Protein AF-A0A4Q6B0Q0-F1 (afdb_monomer)

Secondary structure (DSSP, 8-state):
---PEEEEEGGGTEEEEE-HHHHHHHHHHHHHSPPPTT-TTHHHHHHHHHHHS-HHHHTTSEEEE------

Mean predicted aligned error: 5.38 Å

Structure (mmCIF, N/CA/C/O backbone):
data_AF-A0A4Q6B0Q0-F1
#
_entry.id   AF-A0A4Q6B0Q0-F1
#
loop_
_atom_site.group_PDB
_atom_site.id
_atom_site.type_symbol
_atom_site.la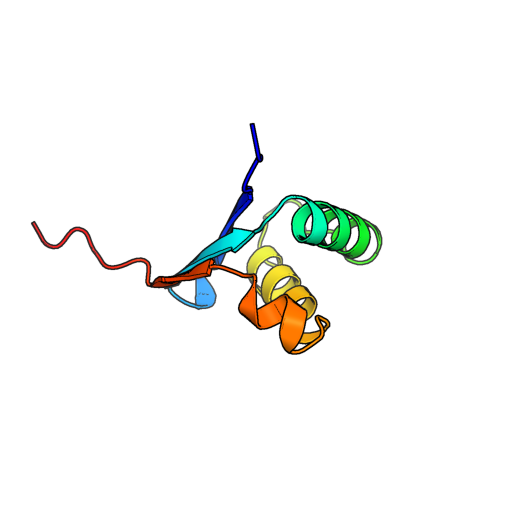bel_atom_id
_atom_site.label_alt_id
_atom_site.label_comp_id
_atom_site.label_asym_id
_atom_site.label_entity_id
_atom_site.label_seq_id
_atom_site.pdbx_PDB_ins_code
_atom_site.Cartn_x
_atom_site.Cartn_y
_atom_site.Cartn_z
_atom_site.occupancy
_atom_site.B_iso_or_equiv
_atom_site.auth_seq_id
_atom_site.auth_comp_id
_atom_site.auth_asym_id
_atom_site.auth_atom_id
_atom_site.pdbx_PDB_model_num
ATOM 1 N N . MET A 1 1 ? 3.618 -9.359 19.877 1.00 46.75 1 MET A N 1
ATOM 2 C CA . MET A 1 1 ? 4.463 -8.449 19.081 1.00 46.75 1 MET A CA 1
ATOM 3 C C . MET A 1 1 ? 3.733 -8.268 17.773 1.00 46.75 1 MET A C 1
ATOM 5 O O . MET A 1 1 ? 3.793 -9.170 16.952 1.00 46.75 1 MET A O 1
ATOM 9 N N . GLU A 1 2 ? 2.957 -7.196 17.656 1.00 53.97 2 GLU A N 1
ATOM 10 C CA . GLU A 1 2 ? 2.360 -6.789 16.379 1.00 53.97 2 GLU A CA 1
ATOM 11 C C . GLU A 1 2 ? 3.521 -6.379 15.469 1.00 53.97 2 GLU A C 1
ATOM 13 O O . GLU A 1 2 ? 4.357 -5.556 15.860 1.00 53.97 2 GLU A O 1
ATOM 18 N N . LYS A 1 3 ? 3.675 -7.061 14.334 1.00 57.78 3 LYS A N 1
ATOM 19 C CA . LYS A 1 3 ? 4.772 -6.802 13.402 1.00 57.78 3 LYS A CA 1
ATOM 20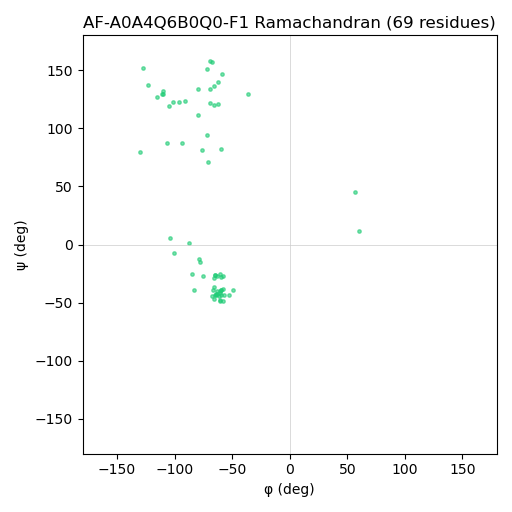 C C . LYS A 1 3 ? 4.252 -5.826 12.365 1.00 57.78 3 LYS A C 1
ATOM 22 O O . LYS A 1 3 ? 3.795 -6.217 11.298 1.00 57.78 3 LYS A O 1
ATOM 27 N N . ASN A 1 4 ? 4.361 -4.540 12.676 1.00 78.25 4 ASN A N 1
ATOM 28 C CA . ASN A 1 4 ? 4.061 -3.522 11.684 1.00 78.25 4 ASN A CA 1
ATOM 29 C C . ASN A 1 4 ? 5.149 -3.546 10.602 1.00 78.25 4 ASN A C 1
ATOM 31 O O . ASN A 1 4 ? 6.337 -3.397 10.906 1.00 78.25 4 ASN A O 1
ATOM 35 N N . LEU A 1 5 ? 4.756 -3.765 9.347 1.00 90.00 5 LEU A N 1
ATOM 36 C CA . LEU A 1 5 ? 5.671 -3.664 8.214 1.00 90.00 5 LEU A CA 1
ATOM 37 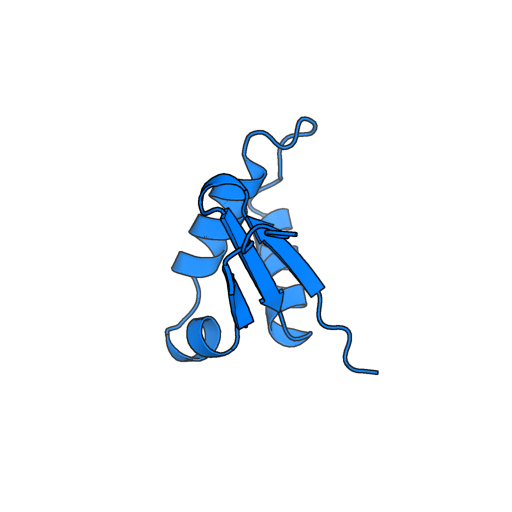C C . LEU A 1 5 ? 5.834 -2.194 7.856 1.00 90.00 5 LEU A C 1
ATOM 39 O O . LEU A 1 5 ? 4.849 -1.473 7.711 1.00 90.00 5 LEU A O 1
ATOM 43 N N . ILE A 1 6 ? 7.078 -1.773 7.658 1.00 90.75 6 ILE A N 1
ATOM 44 C CA . ILE A 1 6 ? 7.384 -0.437 7.165 1.00 90.75 6 ILE A CA 1
ATOM 45 C C . ILE A 1 6 ? 7.726 -0.520 5.678 1.00 90.75 6 ILE A C 1
ATOM 47 O O . ILE A 1 6 ? 8.641 -1.243 5.284 1.00 90.75 6 ILE A O 1
ATOM 51 N N . LEU A 1 7 ? 6.981 0.218 4.859 1.00 89.81 7 LEU A N 1
ATOM 52 C CA . LEU A 1 7 ? 7.214 0.381 3.428 1.00 89.81 7 LEU A CA 1
ATOM 53 C C . LEU A 1 7 ? 7.684 1.798 3.140 1.00 89.81 7 LEU A C 1
ATOM 55 O O . LEU A 1 7 ? 7.048 2.761 3.551 1.00 89.81 7 LEU A O 1
ATOM 59 N N . SER A 1 8 ? 8.749 1.927 2.363 1.00 89.94 8 SER A N 1
ATOM 60 C CA . SER A 1 8 ? 9.161 3.217 1.818 1.00 89.94 8 SER A CA 1
ATOM 61 C C . SER A 1 8 ? 8.605 3.368 0.406 1.00 89.94 8 SER A C 1
ATOM 63 O O . SER A 1 8 ? 8.885 2.540 -0.461 1.00 89.94 8 SER A O 1
ATOM 65 N N . VAL A 1 9 ? 7.832 4.427 0.183 1.00 90.75 9 VAL A N 1
ATOM 66 C CA . VAL A 1 9 ? 7.298 4.825 -1.123 1.00 90.75 9 VAL A CA 1
ATOM 67 C C . VAL A 1 9 ? 8.080 6.061 -1.564 1.00 90.75 9 VAL A C 1
ATOM 69 O O . VAL A 1 9 ? 7.730 7.201 -1.246 1.00 90.75 9 VAL A O 1
ATOM 72 N N . GLN A 1 10 ? 9.212 5.817 -2.230 1.00 89.38 10 GLN A N 1
ATOM 73 C CA . GLN A 1 10 ? 10.181 6.838 -2.633 1.00 89.38 10 GLN A CA 1
ATOM 74 C C . GLN A 1 10 ? 9.562 7.891 -3.551 1.00 89.38 10 GLN A C 1
ATOM 76 O O . GLN A 1 10 ? 9.831 9.079 -3.396 1.00 89.38 10 GLN A O 1
ATOM 81 N N . SER A 1 11 ? 8.686 7.467 -4.459 1.00 89.31 11 SER A N 1
ATOM 82 C CA . SER A 1 11 ? 7.975 8.346 -5.394 1.00 89.31 11 SER A CA 1
ATOM 83 C C . SER A 1 11 ? 7.107 9.407 -4.705 1.00 89.31 11 SER A C 1
ATOM 85 O O . SER A 1 11 ? 6.915 10.490 -5.254 1.00 89.31 11 SER A O 1
ATOM 87 N N . LEU A 1 12 ? 6.616 9.121 -3.494 1.00 88.12 12 LEU A N 1
ATOM 88 C CA . LEU A 1 12 ? 5.808 10.040 -2.686 1.00 88.12 12 LEU A CA 1
ATOM 89 C C . LEU A 1 12 ? 6.615 10.743 -1.585 1.00 88.12 12 LEU A C 1
ATOM 91 O O . LEU A 1 12 ? 6.081 11.633 -0.910 1.00 88.12 12 LEU A O 1
ATOM 95 N N . GLY A 1 13 ? 7.877 10.339 -1.393 1.00 90.75 13 GLY A N 1
ATOM 96 C CA . GLY A 1 13 ? 8.674 10.725 -0.233 1.00 90.75 13 GLY A CA 1
ATOM 97 C C . GLY A 1 13 ? 7.966 10.339 1.064 1.00 90.75 13 GLY A C 1
ATOM 98 O O . GLY A 1 13 ? 7.832 11.171 1.960 1.00 90.75 13 GLY A O 1
ATOM 99 N N . GLU A 1 14 ? 7.426 9.121 1.127 1.00 92.56 14 GLU A N 1
ATOM 100 C CA . GLU A 1 14 ? 6.623 8.648 2.254 1.00 92.56 14 GLU A CA 1
ATOM 101 C C . GLU A 1 14 ? 7.124 7.321 2.814 1.00 92.56 14 GLU A C 1
ATOM 103 O O . GLU A 1 14 ? 7.677 6.473 2.113 1.00 92.56 14 GLU A O 1
ATOM 108 N N . VAL A 1 15 ? 6.861 7.139 4.102 1.00 92.12 15 VAL A N 1
ATOM 109 C CA . VAL A 1 15 ? 6.987 5.882 4.822 1.00 92.12 15 VAL A CA 1
ATOM 110 C C . VAL A 1 15 ? 5.597 5.473 5.284 1.00 92.12 15 VAL A C 1
ATOM 112 O O . VAL A 1 15 ? 4.876 6.259 5.900 1.00 92.12 15 VAL A O 1
ATOM 115 N N . TRP A 1 16 ? 5.202 4.255 4.951 1.00 93.44 16 TRP A N 1
ATOM 116 C CA . TRP A 1 16 ? 3.915 3.672 5.289 1.00 93.44 16 TRP A CA 1
ATOM 117 C C . TRP A 1 16 ? 4.112 2.565 6.317 1.00 93.44 16 TRP A C 1
ATOM 119 O O . TRP A 1 16 ? 4.928 1.666 6.130 1.00 93.44 16 TRP A O 1
ATOM 129 N N . GLU A 1 17 ? 3.342 2.616 7.392 1.00 93.31 17 GLU A N 1
ATOM 130 C CA . GLU A 1 17 ? 3.310 1.609 8.447 1.00 93.31 17 GLU A CA 1
ATOM 131 C C . GLU A 1 17 ? 2.036 0.777 8.301 1.00 93.31 17 GLU A C 1
ATOM 133 O O . GLU A 1 17 ? 0.926 1.313 8.346 1.00 93.31 17 GLU A O 1
ATOM 138 N N . LEU A 1 18 ? 2.194 -0.529 8.090 1.00 93.12 18 LEU A N 1
ATOM 139 C CA . LEU A 1 18 ? 1.097 -1.454 7.830 1.00 93.12 18 LEU A CA 1
ATOM 140 C C . LEU A 1 18 ? 0.914 -2.397 9.023 1.00 93.12 18 LEU A C 1
ATOM 142 O O . LEU A 1 18 ? 1.889 -3.043 9.411 1.00 93.12 18 LEU A O 1
ATOM 146 N N . PRO A 1 19 ? -0.308 -2.551 9.559 1.00 92.94 19 PRO A N 1
ATOM 147 C CA . PRO A 1 19 ? -0.622 -3.611 10.513 1.00 92.94 19 PRO A CA 1
ATOM 148 C C . PRO A 1 19 ? -0.610 -4.992 9.837 1.00 92.94 19 PRO A C 1
ATOM 150 O O . PRO A 1 19 ? -0.831 -5.093 8.629 1.00 92.94 19 PRO A O 1
ATOM 153 N N . ASP A 1 20 ? -0.432 -6.059 10.623 1.00 90.00 20 ASP A N 1
ATOM 154 C CA . ASP A 1 20 ? -0.293 -7.448 10.146 1.00 90.00 20 ASP A CA 1
ATOM 155 C C . ASP A 1 20 ? -1.380 -7.885 9.128 1.00 90.00 20 ASP A C 1
ATOM 157 O O . ASP A 1 20 ? -1.072 -8.541 8.135 1.00 90.00 20 ASP A O 1
ATOM 161 N N . ASP A 1 21 ? -2.644 -7.480 9.314 1.00 89.94 21 ASP A N 1
ATOM 162 C CA . ASP A 1 21 ? -3.744 -7.771 8.371 1.00 89.94 21 ASP A CA 1
ATOM 163 C C . ASP A 1 21 ? -3.487 -7.199 6.963 1.00 89.94 21 ASP A C 1
ATOM 165 O O . ASP A 1 21 ? -3.650 -7.890 5.954 1.00 89.94 21 ASP A O 1
ATOM 169 N N . LEU A 1 22 ? -3.006 -5.956 6.886 1.00 92.62 22 LEU A N 1
ATOM 170 C CA . LEU A 1 22 ? -2.696 -5.301 5.615 1.00 92.62 22 LEU A CA 1
ATOM 171 C C . LEU A 1 22 ? -1.396 -5.820 5.002 1.00 92.62 22 LEU A C 1
ATOM 173 O O . LEU A 1 22 ? -1.271 -5.839 3.777 1.00 92.62 22 LEU A O 1
ATOM 177 N N . VAL A 1 23 ? -0.461 -6.300 5.825 1.00 91.44 23 VAL A N 1
ATOM 178 C CA . VAL A 1 23 ? 0.747 -6.989 5.348 1.00 91.44 23 VAL A CA 1
ATOM 179 C C . VAL A 1 23 ? 0.373 -8.239 4.560 1.00 91.44 23 VAL A C 1
ATOM 181 O O . VAL A 1 23 ? 0.824 -8.396 3.427 1.00 91.44 23 VAL A O 1
ATOM 184 N N . LEU A 1 24 ? -0.519 -9.076 5.099 1.00 91.25 24 LEU A N 1
ATOM 185 C CA . LEU A 1 24 ? -0.984 -10.284 4.408 1.00 91.25 24 LEU A CA 1
ATOM 186 C C . LEU A 1 24 ? -1.655 -9.952 3.067 1.00 91.25 24 LEU A C 1
ATOM 188 O O . LEU A 1 24 ? -1.433 -10.637 2.066 1.00 91.25 24 LEU A O 1
ATOM 192 N N . LYS A 1 25 ? -2.439 -8.867 3.016 1.00 92.31 25 LYS A N 1
ATOM 193 C CA . LYS A 1 25 ? -3.059 -8.396 1.767 1.00 92.31 25 LYS A CA 1
ATOM 194 C C . LYS A 1 25 ? -2.034 -7.903 0.755 1.00 92.31 25 LYS A C 1
ATOM 196 O O . LYS A 1 25 ? -2.183 -8.174 -0.435 1.00 92.31 25 LYS A O 1
ATOM 201 N N . LEU A 1 26 ? -0.996 -7.204 1.204 1.00 92.62 26 LEU A N 1
ATOM 202 C CA . LEU A 1 26 ? 0.088 -6.760 0.334 1.00 92.62 26 LEU A CA 1
ATOM 203 C C . LEU A 1 26 ? 0.868 -7.943 -0.248 1.00 92.62 26 LEU A C 1
ATOM 205 O O . LEU A 1 26 ? 1.171 -7.943 -1.439 1.00 92.62 26 LEU A O 1
ATOM 209 N N . GLU A 1 27 ? 1.181 -8.960 0.555 1.00 91.56 27 GLU A N 1
ATOM 210 C CA . GLU A 1 27 ? 1.864 -10.168 0.072 1.00 91.56 27 GLU A CA 1
ATOM 211 C C . GLU A 1 27 ? 1.015 -10.928 -0.958 1.00 91.56 27 GLU A C 1
ATOM 213 O O . GLU A 1 27 ? 1.515 -11.327 -2.018 1.00 91.56 27 GLU A O 1
ATOM 218 N N . ALA A 1 28 ? -0.291 -11.052 -0.707 1.00 92.06 28 ALA A N 1
ATOM 219 C CA . ALA A 1 28 ? -1.229 -11.615 -1.674 1.00 92.06 28 ALA A CA 1
ATOM 220 C C . ALA A 1 28 ? -1.270 -10.792 -2.975 1.00 92.06 28 ALA A C 1
ATOM 222 O O . ALA A 1 28 ? -1.235 -11.357 -4.069 1.00 92.06 28 ALA A O 1
ATOM 223 N N . TYR A 1 29 ? -1.265 -9.459 -2.875 1.00 92.38 29 TYR A N 1
ATOM 224 C CA . TYR A 1 29 ? -1.244 -8.572 -4.039 1.00 92.38 29 TYR A CA 1
ATOM 225 C C . TYR A 1 29 ? 0.045 -8.713 -4.860 1.00 92.38 29 TYR A C 1
ATOM 227 O O . TYR A 1 29 ? -0.019 -8.817 -6.086 1.00 92.38 29 TYR A O 1
ATOM 235 N N . LYS A 1 30 ? 1.207 -8.791 -4.196 1.00 91.25 30 LYS A N 1
ATOM 236 C CA . LYS A 1 30 ? 2.521 -8.998 -4.835 1.00 91.25 30 LYS A CA 1
ATOM 237 C C . LYS A 1 30 ? 2.646 -10.360 -5.517 1.00 91.25 30 LYS A C 1
ATOM 239 O O . LYS A 1 30 ? 3.388 -10.488 -6.484 1.00 91.25 30 LYS A O 1
ATOM 244 N N . THR A 1 31 ? 1.899 -11.363 -5.056 1.00 91.19 31 THR A N 1
ATOM 245 C CA . THR A 1 31 ? 1.832 -12.674 -5.721 1.00 91.19 31 THR A CA 1
ATOM 246 C C . THR A 1 31 ? 1.170 -12.571 -7.101 1.00 91.19 31 THR A C 1
ATOM 248 O O . THR A 1 31 ? 1.597 -13.245 -8.035 1.00 91.19 31 THR A O 1
ATOM 251 N N . GLY A 1 32 ? 0.156 -11.709 -7.252 1.00 89.31 32 GLY A N 1
ATOM 252 C CA . GLY A 1 32 ? -0.479 -11.415 -8.545 1.00 89.31 32 GLY A CA 1
ATOM 253 C C . GLY A 1 32 ? 0.239 -10.338 -9.368 1.00 89.31 32 GLY A C 1
ATOM 254 O O . GLY A 1 32 ? 0.143 -10.342 -10.591 1.00 89.31 32 GLY A O 1
ATOM 255 N N . ASN A 1 33 ? 0.974 -9.443 -8.704 1.00 90.94 33 ASN A N 1
ATOM 256 C CA . ASN A 1 33 ? 1.678 -8.308 -9.300 1.00 90.94 33 ASN A CA 1
ATOM 257 C C . ASN A 1 33 ? 3.136 -8.289 -8.810 1.00 90.94 33 ASN A C 1
ATOM 259 O O . ASN A 1 33 ? 3.459 -7.556 -7.868 1.00 90.94 33 ASN A O 1
ATOM 263 N N . PRO A 1 34 ? 4.018 -9.122 -9.388 1.00 88.75 34 PRO A N 1
ATOM 264 C CA . PRO A 1 34 ? 5.382 -9.253 -8.901 1.00 88.75 34 PRO A CA 1
ATOM 265 C C . PRO A 1 34 ? 6.178 -7.957 -9.094 1.00 88.75 34 PRO A C 1
ATOM 267 O O . PRO A 1 34 ? 6.150 -7.327 -10.155 1.00 88.75 34 PRO A O 1
ATOM 270 N N . ILE A 1 35 ? 6.931 -7.584 -8.057 1.00 89.00 35 ILE A N 1
ATOM 271 C CA . ILE A 1 35 ? 7.914 -6.502 -8.139 1.00 89.00 35 ILE A CA 1
ATOM 272 C C . ILE A 1 35 ? 9.073 -6.971 -9.025 1.00 89.00 35 ILE A C 1
ATOM 274 O O . ILE A 1 35 ? 9.567 -8.091 -8.883 1.00 89.00 35 ILE A O 1
ATOM 278 N N . ALA A 1 36 ? 9.487 -6.114 -9.954 1.00 89.31 36 ALA A N 1
ATOM 279 C CA . ALA A 1 36 ? 10.628 -6.335 -10.825 1.00 89.31 36 ALA A CA 1
ATOM 280 C C . ALA A 1 36 ? 11.907 -6.539 -9.989 1.00 89.31 36 ALA A C 1
ATOM 282 O O . ALA A 1 36 ? 12.054 -5.924 -8.933 1.00 89.31 36 ALA A O 1
ATOM 283 N N . PRO A 1 37 ? 12.864 -7.367 -10.440 1.00 86.81 37 PRO A N 1
ATOM 284 C CA . PRO A 1 37 ? 14.077 -7.666 -9.672 1.00 86.81 37 PRO A CA 1
ATOM 285 C C . PRO A 1 37 ? 14.937 -6.425 -9.376 1.00 86.81 37 PRO A C 1
ATOM 287 O O . PRO A 1 37 ? 15.669 -6.400 -8.390 1.00 86.81 37 PRO A O 1
ATOM 290 N N . ASP A 1 38 ? 14.835 -5.390 -10.207 1.00 88.31 38 ASP A N 1
ATOM 291 C CA . ASP A 1 38 ? 15.484 -4.085 -10.044 1.00 88.31 38 ASP A CA 1
ATOM 292 C C . ASP A 1 38 ? 14.667 -3.079 -9.203 1.00 88.31 38 ASP A C 1
ATOM 294 O O . ASP A 1 38 ? 15.109 -1.953 -8.991 1.00 88.31 38 ASP A O 1
ATOM 298 N N . ASN A 1 39 ? 13.500 -3.482 -8.689 1.00 83.75 39 ASN A N 1
ATOM 299 C CA . ASN A 1 39 ? 12.561 -2.671 -7.907 1.00 83.75 39 ASN A CA 1
ATOM 300 C C . ASN A 1 39 ? 12.000 -1.420 -8.614 1.00 83.75 39 ASN A C 1
ATOM 302 O O . ASN A 1 39 ? 11.326 -0.627 -7.957 1.00 83.75 39 ASN A O 1
ATOM 306 N N . SER A 1 40 ? 12.186 -1.243 -9.929 1.00 88.88 40 SER A N 1
ATOM 307 C CA . SER A 1 40 ? 11.682 -0.058 -10.653 1.00 88.88 40 SER A CA 1
ATOM 308 C C . SER A 1 40 ? 10.172 0.161 -10.553 1.00 88.88 40 SER A C 1
ATOM 310 O O . SER A 1 40 ? 9.715 1.298 -10.642 1.00 88.88 40 SER A O 1
ATOM 312 N N . ASN A 1 41 ? 9.388 -0.902 -10.359 1.00 91.19 41 ASN A N 1
ATOM 313 C CA . ASN A 1 41 ? 7.931 -0.836 -10.236 1.00 91.19 41 ASN A CA 1
ATOM 314 C C . ASN A 1 41 ? 7.421 -0.996 -8.793 1.00 91.19 41 ASN A C 1
ATOM 316 O O . ASN A 1 41 ? 6.209 -1.062 -8.595 1.00 91.19 41 ASN A O 1
ATOM 320 N N . ALA A 1 42 ? 8.302 -1.069 -7.788 1.00 90.56 42 ALA A N 1
ATOM 321 C CA . ALA A 1 42 ? 7.901 -1.304 -6.400 1.00 90.56 42 ALA A CA 1
ATOM 322 C C . ALA A 1 42 ? 6.977 -0.192 -5.884 1.00 90.56 42 ALA A C 1
ATOM 324 O O . ALA A 1 42 ? 5.907 -0.472 -5.348 1.00 90.56 4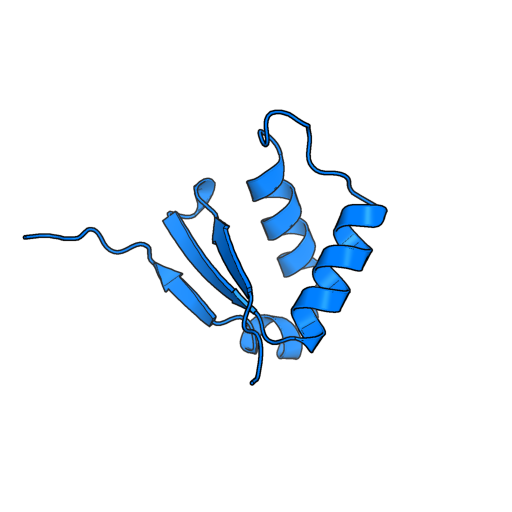2 ALA A O 1
ATOM 325 N N . ASP A 1 43 ? 7.356 1.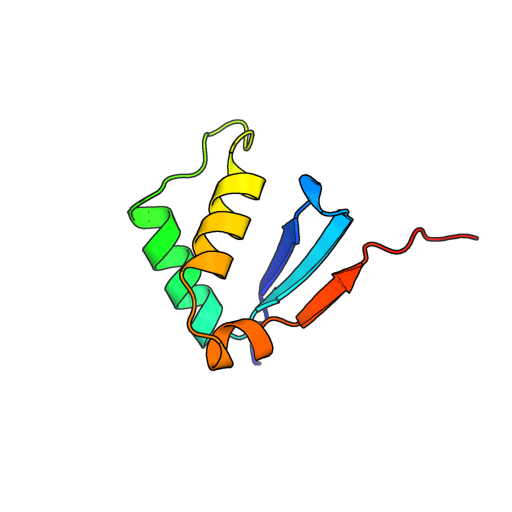065 -6.119 1.00 91.50 43 ASP A N 1
ATOM 326 C CA . ASP A 1 43 ? 6.558 2.249 -5.794 1.00 91.50 43 ASP A CA 1
ATOM 327 C C . ASP A 1 43 ? 5.175 2.236 -6.448 1.00 91.50 43 ASP A C 1
ATOM 329 O O . ASP A 1 43 ? 4.180 2.552 -5.796 1.00 91.50 43 ASP A O 1
ATOM 333 N N . GLN A 1 44 ? 5.112 1.852 -7.725 1.00 92.56 44 GLN A N 1
ATOM 334 C CA . GLN A 1 44 ? 3.855 1.765 -8.462 1.00 92.56 44 GLN A CA 1
ATOM 335 C C . GLN A 1 44 ? 2.969 0.662 -7.877 1.00 92.56 44 GLN A C 1
ATOM 337 O O . GLN A 1 44 ? 1.808 0.904 -7.576 1.00 92.56 44 GLN A O 1
ATOM 342 N N . ILE A 1 45 ? 3.530 -0.524 -7.623 1.00 93.75 45 ILE A N 1
ATOM 343 C CA . ILE A 1 45 ? 2.803 -1.652 -7.024 1.00 93.75 45 ILE A CA 1
ATOM 344 C C . ILE A 1 45 ? 2.276 -1.298 -5.633 1.00 93.75 45 ILE A C 1
ATOM 346 O O . ILE A 1 45 ? 1.151 -1.665 -5.305 1.00 93.75 45 ILE A O 1
ATOM 350 N N . HIS A 1 46 ? 3.055 -0.584 -4.815 1.00 93.00 46 HIS A N 1
ATOM 351 C CA . HIS A 1 46 ? 2.597 -0.126 -3.503 1.00 93.00 46 HIS A CA 1
ATOM 352 C C . HIS A 1 46 ? 1.429 0.865 -3.626 1.00 93.00 46 HIS A C 1
ATOM 354 O O . HIS A 1 46 ? 0.452 0.744 -2.889 1.00 93.00 46 HIS A O 1
ATOM 360 N N . GLN A 1 47 ? 1.492 1.804 -4.573 1.00 93.38 47 GLN A N 1
ATOM 361 C CA . GLN A 1 47 ? 0.415 2.768 -4.821 1.00 93.38 47 GLN A CA 1
ATOM 362 C C . GLN A 1 47 ? -0.852 2.116 -5.378 1.00 93.38 47 GLN A C 1
ATOM 364 O O . GLN A 1 47 ? -1.939 2.402 -4.879 1.00 93.38 47 GLN A O 1
ATOM 369 N N . ASP A 1 48 ? -0.726 1.213 -6.350 1.00 94.44 48 ASP A N 1
ATOM 370 C CA . ASP A 1 48 ? -1.852 0.441 -6.884 1.00 94.44 48 ASP A CA 1
ATOM 371 C C . ASP A 1 48 ? -2.498 -0.426 -5.800 1.00 94.44 48 ASP A C 1
ATOM 373 O O . ASP A 1 48 ? -3.720 -0.443 -5.662 1.00 94.44 48 ASP A O 1
ATOM 377 N N . TRP A 1 49 ? -1.684 -1.098 -4.980 1.00 95.12 49 TRP A N 1
ATOM 378 C CA . TRP A 1 49 ? -2.181 -1.858 -3.835 1.00 95.12 49 TRP A CA 1
ATOM 379 C C . TRP A 1 49 ? -2.976 -0.966 -2.877 1.00 95.12 49 TRP A C 1
ATOM 381 O O . TRP A 1 49 ? -4.094 -1.318 -2.510 1.00 95.12 49 TRP A O 1
ATOM 391 N N . PHE A 1 50 ? -2.439 0.201 -2.509 1.00 94.38 50 PHE A N 1
ATOM 392 C CA . PHE A 1 50 ? -3.120 1.137 -1.616 1.00 94.38 50 PHE A CA 1
ATOM 393 C C . PHE A 1 50 ? -4.425 1.662 -2.220 1.00 94.38 50 PHE A C 1
ATOM 395 O O . PHE A 1 50 ? -5.432 1.757 -1.522 1.00 94.38 50 PHE A O 1
ATOM 402 N N . ALA A 1 51 ? -4.440 1.954 -3.521 1.00 94.19 51 ALA A N 1
ATOM 403 C CA . ALA A 1 51 ? -5.642 2.372 -4.237 1.00 94.19 51 ALA A CA 1
ATOM 404 C C . ALA A 1 51 ? -6.710 1.265 -4.307 1.00 94.19 51 ALA A C 1
ATOM 406 O O . ALA A 1 51 ? -7.899 1.575 -4.342 1.00 94.19 51 ALA A O 1
ATOM 407 N N . ALA A 1 52 ? -6.301 -0.007 -4.297 1.00 94.50 52 ALA A N 1
ATOM 408 C CA . ALA A 1 52 ? -7.199 -1.160 -4.278 1.00 94.50 52 ALA A CA 1
ATOM 409 C C . ALA A 1 52 ? -7.790 -1.468 -2.886 1.00 94.50 52 ALA A C 1
ATOM 411 O O . ALA A 1 52 ? -8.722 -2.270 -2.789 1.00 94.50 52 ALA A O 1
ATOM 412 N N . LEU A 1 53 ? -7.263 -0.864 -1.815 1.00 93.88 53 LEU A N 1
ATOM 413 C CA . LEU A 1 53 ? -7.808 -0.997 -0.464 1.00 93.88 53 LEU A CA 1
ATOM 414 C C . LEU A 1 53 ? -9.130 -0.236 -0.304 1.00 93.88 53 LEU A C 1
ATOM 416 O O . LEU A 1 53 ? -9.351 0.811 -0.915 1.00 93.88 53 LEU A O 1
ATOM 420 N N . SER A 1 54 ? -9.986 -0.721 0.595 1.00 95.31 54 SER A N 1
ATOM 421 C CA . SER A 1 54 ? -11.186 0.010 1.015 1.00 95.31 54 SER A CA 1
ATOM 422 C C . SER A 1 54 ? -10.802 1.272 1.804 1.00 95.31 54 SER A C 1
ATOM 424 O O . SER A 1 54 ? -9.741 1.291 2.433 1.00 95.31 54 SER A O 1
ATOM 426 N N . PRO A 1 55 ? -11.663 2.304 1.877 1.00 94.19 55 PRO A N 1
ATOM 427 C CA . PRO A 1 55 ? -11.371 3.520 2.643 1.00 94.19 55 PRO A CA 1
ATOM 428 C C . PRO A 1 55 ? -10.966 3.242 4.102 1.00 94.19 55 PRO A C 1
ATOM 430 O O . PRO A 1 55 ? -9.955 3.756 4.568 1.00 94.19 55 PRO A O 1
ATOM 433 N N . GLU A 1 56 ? -11.676 2.336 4.782 1.00 93.50 56 GLU A N 1
ATOM 434 C CA . GLU A 1 56 ? -11.377 1.933 6.167 1.00 93.50 56 GLU A CA 1
ATOM 435 C C . GLU A 1 56 ? -10.007 1.249 6.321 1.00 93.50 56 GLU A C 1
ATOM 437 O O . GLU A 1 56 ? -9.404 1.256 7.391 1.00 93.50 56 GLU A O 1
ATOM 442 N N . GLU A 1 57 ? -9.511 0.605 5.266 1.00 93.75 57 GLU A N 1
ATOM 443 C CA . GLU A 1 57 ? -8.202 -0.049 5.250 1.00 93.75 57 GLU A CA 1
ATOM 444 C C . GLU A 1 57 ? -7.096 0.958 4.953 1.00 93.75 57 GLU A C 1
ATOM 446 O O . GLU A 1 57 ? -6.044 0.920 5.585 1.00 93.75 57 GLU A O 1
ATOM 451 N N . GLN A 1 58 ? -7.352 1.902 4.047 1.00 93.69 58 GLN A N 1
ATOM 452 C CA . GLN A 1 58 ? -6.442 3.010 3.773 1.00 93.69 58 GLN A CA 1
ATOM 453 C C . GLN A 1 58 ? -6.170 3.843 5.032 1.00 93.69 58 GLN A C 1
ATOM 455 O O . GLN A 1 58 ? -5.030 4.242 5.260 1.00 93.69 58 GLN A O 1
ATOM 460 N N . GLU A 1 59 ? -7.181 4.058 5.879 1.00 93.38 59 GLU A N 1
ATOM 461 C CA . GLU A 1 59 ? -7.036 4.765 7.161 1.00 93.38 59 GLU A CA 1
ATOM 462 C C . GLU A 1 59 ? -6.134 4.033 8.166 1.00 93.38 59 GLU A C 1
ATOM 464 O O . GLU A 1 59 ? -5.510 4.673 9.013 1.00 93.38 59 GLU A O 1
ATOM 469 N N . LYS A 1 60 ? -6.019 2.703 8.065 1.00 92.25 60 LYS A N 1
ATOM 470 C CA . LYS A 1 60 ? -5.128 1.905 8.923 1.00 92.25 60 LYS A CA 1
ATOM 471 C C . LYS A 1 60 ? -3.663 1.989 8.499 1.00 92.25 60 LYS A C 1
ATOM 473 O O . LYS A 1 60 ? -2.796 1.592 9.275 1.00 92.25 60 LYS A O 1
ATOM 478 N N . VAL A 1 61 ? -3.373 2.469 7.289 1.00 92.69 61 VAL A N 1
ATOM 479 C CA . VAL A 1 61 ? -1.998 2.661 6.823 1.00 92.69 61 VAL A CA 1
ATOM 480 C C . VAL A 1 61 ? -1.454 3.956 7.420 1.00 92.69 61 VAL A C 1
ATOM 482 O O . VAL A 1 61 ? -1.861 5.061 7.054 1.00 92.69 61 VAL A O 1
ATOM 485 N N . GLY A 1 62 ? -0.493 3.825 8.331 1.00 92.19 62 GLY A N 1
ATOM 486 C CA . GLY A 1 62 ? 0.192 4.962 8.934 1.00 92.19 62 GLY A CA 1
ATOM 487 C C . GLY A 1 62 ? 1.130 5.618 7.927 1.00 92.19 62 GLY A C 1
ATOM 488 O O . GLY A 1 62 ? 2.262 5.178 7.771 1.00 92.19 62 GLY A O 1
ATOM 489 N N . ARG A 1 63 ? 0.674 6.661 7.229 1.00 92.56 63 ARG A N 1
ATOM 490 C CA . ARG A 1 63 ? 1.491 7.393 6.250 1.00 92.56 63 ARG A CA 1
ATOM 491 C C . ARG A 1 63 ? 2.203 8.561 6.915 1.00 92.56 63 ARG A C 1
ATOM 493 O O . ARG A 1 63 ? 1.564 9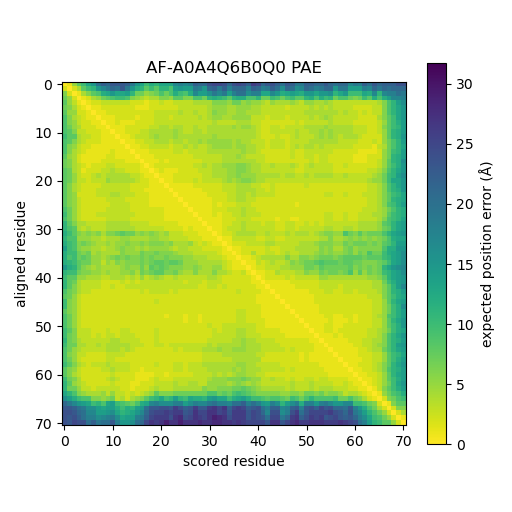.446 7.484 1.00 92.56 63 ARG A O 1
ATOM 500 N N . LYS A 1 64 ? 3.524 8.584 6.807 1.00 91.06 64 LYS A N 1
ATOM 501 C CA . LYS A 1 64 ? 4.379 9.674 7.275 1.00 91.06 64 LYS A CA 1
ATOM 502 C C . LYS A 1 64 ? 5.198 10.180 6.102 1.00 91.06 64 LYS A C 1
ATOM 504 O O . LYS A 1 64 ? 5.716 9.383 5.326 1.00 91.06 64 LYS A O 1
ATOM 509 N N . LYS A 1 65 ? 5.329 11.500 5.970 1.00 88.19 65 LYS A N 1
ATOM 510 C CA . LYS A 1 65 ? 6.341 12.060 5.074 1.00 88.19 65 LYS A CA 1
ATOM 511 C C . LYS A 1 65 ? 7.711 11.641 5.589 1.00 88.19 65 LYS A C 1
ATOM 513 O O . LYS A 1 65 ? 7.942 11.630 6.799 1.00 88.19 65 LYS A O 1
ATOM 518 N N . THR A 1 66 ? 8.598 11.297 4.669 1.00 78.62 66 THR A N 1
ATOM 519 C CA . THR A 1 66 ? 10.026 11.171 4.934 1.00 78.62 66 THR A CA 1
ATOM 520 C C . THR A 1 66 ? 10.551 12.590 5.138 1.00 78.62 66 THR A C 1
ATOM 522 O O . THR A 1 66 ? 11.165 13.159 4.245 1.00 78.62 66 THR A O 1
ATOM 525 N N . ASP A 1 67 ? 10.186 13.219 6.258 1.00 64.62 67 ASP A N 1
ATOM 526 C CA . ASP A 1 67 ? 10.720 14.525 6.618 1.00 64.62 67 ASP A CA 1
ATOM 527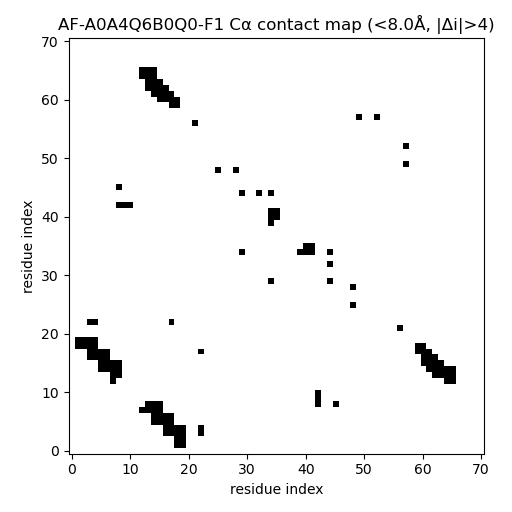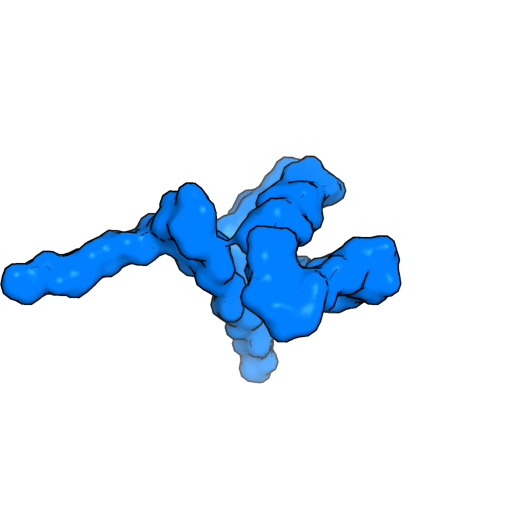 C C . ASP A 1 67 ? 12.224 14.351 6.804 1.00 64.62 67 ASP A C 1
ATOM 529 O O . ASP A 1 67 ? 12.691 13.491 7.562 1.00 64.62 67 ASP A O 1
ATOM 533 N N . GL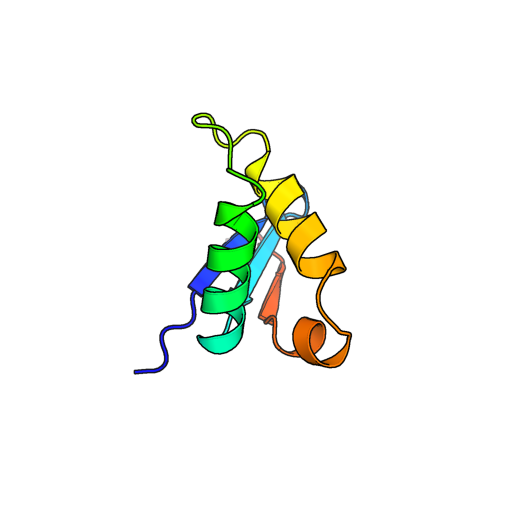U A 1 68 ? 12.952 15.112 5.995 1.00 51.56 68 GLU A N 1
ATOM 534 C CA . GLU A 1 68 ? 14.377 15.351 6.092 1.00 51.56 68 GLU A CA 1
ATOM 535 C C . GLU A 1 68 ? 14.776 15.431 7.567 1.00 51.56 68 GLU A C 1
ATOM 537 O O . GLU A 1 68 ? 14.205 16.190 8.347 1.00 51.56 68 GLU A O 1
ATOM 542 N N . GLN A 1 69 ? 15.799 14.673 7.959 1.00 46.84 69 GLN A N 1
ATOM 543 C CA . GLN A 1 69 ? 16.616 15.073 9.095 1.00 46.84 69 GLN A CA 1
ATOM 544 C C . GLN A 1 69 ? 17.226 16.443 8.751 1.00 46.84 69 GLN A C 1
ATOM 546 O O . GLN A 1 69 ? 18.353 16.519 8.272 1.00 46.84 69 GLN A O 1
ATOM 551 N N . ALA A 1 70 ? 16.474 17.524 8.944 1.00 43.66 70 ALA A N 1
ATOM 552 C CA . ALA A 1 70 ? 17.001 18.875 8.984 1.00 43.66 70 ALA A CA 1
ATOM 553 C C . ALA A 1 70 ? 17.674 19.038 10.352 1.00 43.66 70 ALA A C 1
ATOM 555 O O . ALA A 1 70 ? 17.066 19.483 11.328 1.00 43.66 70 ALA A O 1
ATOM 556 N N . GLY A 1 71 ? 18.907 18.532 10.428 1.00 39.09 71 GLY A N 1
ATOM 557 C CA . GLY A 1 71 ? 19.892 18.959 11.420 1.00 39.09 71 GLY A CA 1
ATOM 558 C C . GLY A 1 71 ? 20.448 20.343 11.111 1.00 39.09 71 GLY A C 1
ATOM 559 O O . GLY A 1 71 ? 20.188 20.867 10.004 1.00 39.09 71 GLY A O 1
#

Radius of gyration: 12.55 Å; Cα contacts (8 Å, |Δi|>4): 71; chains: 1; bounding box: 31×32×30 Å

pLDDT: mean 86.57, std 13.43, range [39.09, 95.31]

Solvent-accessible surface area (backbone atoms only — not comparable to full-atom values): 4277 Å² total; per-residue (Å²): 130,86,61,61,46,78,45,75,32,71,90,75,43,29,38,36,36,27,47,55,74,56,46,55,52,50,55,57,48,38,73,80,50,70,64,48,96,86,46,84,45,39,48,56,53,52,49,54,52,54,69,71,42,53,73,79,55,48,70,58,43,48,73,39,71,62,71,72,88,79,122

Foldseek 3Di:
DFDWDWDQLVVQQKIKTATPVLVVLLVVLCVVVPQDPVNPCVNVSVVVSLVPDDPVRVVRIDIDHNPDPPD

Nearest PDB structures (foldseek):
  2glz-assembly1_B  TM=3.397E-01  e=3.883E+00  Desulfitobacterium hafniense DCB-2

Sequence (71 aa):
MEKNLILSVQSLGEVWELPDDLVLKLEAYKTGNPIAPDNSNADQIHQDWFAALSPEEQEKVGRKKTDEQAG